Protein AF-A0A832WST3-F1 (afdb_monomer_lite)

Secondary structure (DSSP, 8-state):
-GGGSS--EEEEEEEE-TTS-EEEEEEEE-SS-EEEEEPPPP----TTSPPPP---SSGGGGT----

pLDDT: mean 93.96, std 6.91, range [65.56, 98.81]

Radius of gyration: 15.12 Å; chains: 1; bounding box: 30×24×46 Å

Structure (mmCIF, N/CA/C/O backbone):
data_AF-A0A832WST3-F1
#
_entry.id   AF-A0A832WST3-F1
#
loop_
_atom_site.group_PDB
_atom_site.id
_atom_site.type_symbol
_atom_site.label_atom_id
_ato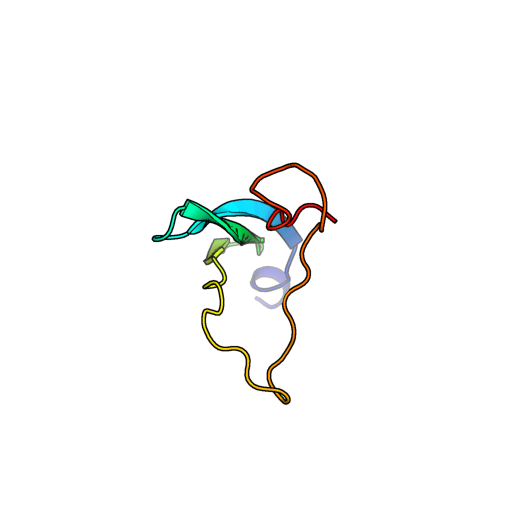m_site.label_alt_id
_atom_site.label_comp_id
_atom_site.label_asym_id
_atom_site.label_entity_id
_atom_site.label_seq_id
_atom_site.pdbx_PDB_ins_code
_atom_site.Cartn_x
_atom_site.Cartn_y
_atom_site.Cartn_z
_atom_site.occupancy
_atom_site.B_iso_or_equiv
_atom_site.auth_seq_id
_atom_site.auth_comp_id
_atom_site.auth_asym_id
_atom_site.auth_atom_id
_atom_site.pdbx_PDB_model_num
ATOM 1 N N . MET A 1 1 ? -12.482 -2.182 26.637 1.00 65.56 1 MET A N 1
ATOM 2 C CA . MET A 1 1 ? -11.113 -2.736 26.597 1.00 65.56 1 MET A CA 1
ATOM 3 C C . MET A 1 1 ? -10.840 -3.584 25.357 1.00 65.56 1 MET A C 1
ATOM 5 O O . MET A 1 1 ? -10.130 -3.088 24.498 1.00 65.56 1 MET A O 1
ATOM 9 N N . LYS A 1 2 ? -11.387 -4.800 25.158 1.00 66.50 2 LYS A N 1
ATOM 10 C CA . LYS A 1 2 ? -11.071 -5.581 23.929 1.00 66.50 2 LYS A CA 1
ATOM 11 C C . LYS A 1 2 ? -11.595 -4.958 22.622 1.00 66.50 2 LYS A C 1
ATOM 13 O O . LYS A 1 2 ? -10.925 -5.025 21.600 1.00 66.50 2 LYS A O 1
ATOM 18 N N . SER A 1 3 ? -12.752 -4.294 22.656 1.00 80.75 3 SER A N 1
ATOM 19 C CA . SER A 1 3 ? -13.355 -3.637 21.483 1.00 80.75 3 SER A CA 1
ATOM 20 C C . SER A 1 3 ? -12.554 -2.460 20.927 1.00 80.75 3 SER A C 1
ATOM 22 O O . SER A 1 3 ? -12.828 -2.005 19.817 1.00 80.75 3 SER A O 1
ATOM 24 N N . ASP A 1 4 ? -11.627 -1.917 21.717 1.00 90.62 4 ASP A N 1
ATOM 25 C CA . ASP A 1 4 ? -10.968 -0.648 21.410 1.00 90.62 4 ASP A CA 1
ATOM 26 C C . ASP A 1 4 ? -9.813 -0.844 20.412 1.00 90.62 4 ASP A C 1
ATOM 28 O O . ASP A 1 4 ? -9.509 0.058 19.632 1.00 90.62 4 ASP A O 1
ATOM 32 N N . PHE A 1 5 ? -9.260 -2.062 20.357 1.00 92.44 5 PHE A N 1
ATOM 33 C CA . PHE A 1 5 ? -8.193 -2.474 19.436 1.00 92.44 5 PHE A CA 1
ATOM 34 C C . PHE A 1 5 ? -8.687 -3.280 18.228 1.00 92.44 5 PHE A C 1
ATOM 36 O O . PHE A 1 5 ? -7.902 -3.594 17.340 1.00 92.44 5 PHE A O 1
ATOM 43 N N . MET A 1 6 ? -9.980 -3.609 18.164 1.00 96.81 6 MET A N 1
ATOM 44 C CA . MET A 1 6 ? -10.546 -4.311 17.012 1.00 96.81 6 MET A CA 1
ATOM 45 C C . MET A 1 6 ? -10.434 -3.434 15.759 1.00 96.81 6 MET A C 1
ATOM 47 O O . MET A 1 6 ? -10.869 -2.278 15.778 1.00 96.81 6 MET A O 1
ATOM 51 N N . ILE A 1 7 ? -9.874 -3.982 14.675 1.00 97.25 7 ILE A N 1
ATOM 52 C CA . ILE A 1 7 ? -9.814 -3.302 13.376 1.00 97.25 7 ILE A CA 1
ATOM 53 C C . ILE A 1 7 ? -11.243 -3.125 12.866 1.00 97.25 7 ILE A C 1
ATOM 55 O O . ILE A 1 7 ? -12.004 -4.083 12.764 1.00 97.25 7 ILE A O 1
ATOM 59 N N . ARG A 1 8 ? -11.613 -1.881 12.564 1.00 96.81 8 ARG A N 1
ATOM 60 C CA . ARG A 1 8 ? -12.954 -1.513 12.088 1.00 96.81 8 ARG A CA 1
ATOM 61 C C . ARG A 1 8 ? -12.982 -1.151 10.617 1.00 96.81 8 ARG A C 1
ATOM 63 O O . ARG A 1 8 ? -14.010 -1.304 9.968 1.00 96.81 8 ARG A O 1
ATOM 70 N N . LYS A 1 9 ? -11.875 -0.618 10.107 1.00 98.12 9 LYS A N 1
ATOM 71 C CA . LYS A 1 9 ? -11.751 -0.200 8.717 1.00 98.12 9 LYS A CA 1
ATOM 72 C C . LYS A 1 9 ? -10.299 -0.288 8.287 1.00 98.12 9 LYS A C 1
ATOM 74 O O . LYS A 1 9 ? -9.398 0.071 9.043 1.00 98.12 9 LYS A O 1
ATOM 79 N N . VAL A 1 10 ? -10.119 -0.714 7.047 1.00 98.50 10 VAL A N 1
ATOM 80 C CA . VAL A 1 10 ? -8.863 -0.645 6.310 1.00 98.50 10 VAL A CA 1
ATOM 81 C C . VAL A 1 10 ? -9.167 0.094 5.018 1.00 98.50 10 VAL A C 1
ATOM 83 O O . VAL A 1 10 ? -10.195 -0.155 4.387 1.00 98.50 10 VAL A O 1
ATOM 86 N N . HIS A 1 11 ? -8.330 1.055 4.657 1.00 98.44 11 HIS A N 1
ATOM 87 C CA . HIS A 1 11 ? -8.486 1.791 3.412 1.00 98.44 11 HIS A CA 1
ATOM 88 C C . HIS A 1 11 ? -7.118 2.028 2.785 1.00 98.44 11 HIS A C 1
ATOM 90 O O . HIS A 1 11 ? -6.267 2.680 3.390 1.00 98.44 11 HIS A O 1
ATOM 96 N N . ALA A 1 12 ? -6.942 1.499 1.578 1.00 98.50 12 ALA A N 1
ATOM 97 C CA . ALA A 1 12 ? -5.734 1.635 0.782 1.00 98.50 12 ALA A CA 1
ATOM 98 C C . ALA A 1 12 ? -5.905 2.712 -0.298 1.00 98.50 12 ALA A C 1
ATOM 100 O O . ALA A 1 12 ? -7.022 2.972 -0.754 1.00 98.50 12 ALA A O 1
ATOM 101 N N . ARG A 1 13 ? -4.793 3.329 -0.696 1.00 98.50 13 ARG A N 1
ATOM 102 C CA . ARG A 1 13 ? -4.708 4.286 -1.805 1.00 98.50 13 ARG A CA 1
ATOM 103 C C . ARG A 1 13 ? -3.347 4.205 -2.491 1.00 98.50 13 ARG A C 1
ATOM 105 O O . ARG A 1 13 ? -2.356 3.837 -1.864 1.00 98.50 13 ARG A O 1
ATOM 112 N N . GLU A 1 14 ? -3.312 4.605 -3.755 1.00 98.38 14 GLU A N 1
ATOM 113 C CA . GLU A 1 14 ? -2.078 4.815 -4.514 1.00 98.38 14 GLU A CA 1
ATOM 114 C C . GLU A 1 14 ? -1.495 6.199 -4.176 1.00 98.38 14 GLU A C 1
ATOM 116 O O . GLU A 1 14 ? -2.201 7.209 -4.234 1.00 98.38 14 GLU A O 1
ATOM 121 N N . ILE A 1 15 ? -0.213 6.240 -3.809 1.00 98.44 15 ILE A N 1
ATOM 122 C CA . ILE A 1 15 ? 0.591 7.462 -3.631 1.00 98.44 15 ILE A CA 1
ATOM 123 C C . ILE A 1 15 ? 1.896 7.345 -4.429 1.00 98.44 15 ILE A C 1
ATOM 125 O O . ILE A 1 15 ? 2.161 6.303 -5.021 1.00 98.44 15 ILE A O 1
ATOM 129 N N . LEU A 1 16 ? 2.730 8.388 -4.434 1.00 97.81 16 LEU A N 1
ATOM 130 C CA . LEU A 1 16 ? 4.060 8.348 -5.050 1.00 97.81 16 LEU A CA 1
ATOM 131 C C . LEU A 1 16 ? 5.162 8.208 -3.994 1.00 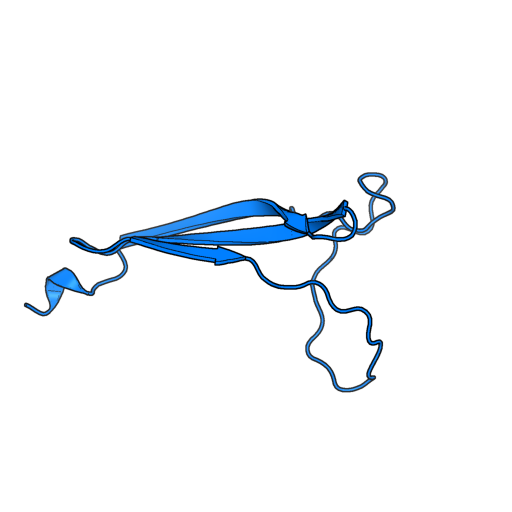97.81 16 LEU A C 1
ATOM 133 O O . LEU A 1 16 ? 5.110 8.853 -2.948 1.00 97.81 16 LEU A O 1
ATOM 137 N N . ASP A 1 17 ? 6.162 7.378 -4.290 1.00 96.88 17 ASP A N 1
ATOM 138 C CA . ASP A 1 17 ? 7.380 7.245 -3.491 1.00 96.88 17 ASP A CA 1
ATOM 139 C C . ASP A 1 17 ? 8.390 8.383 -3.758 1.00 96.88 17 ASP A C 1
ATOM 141 O O . ASP A 1 17 ? 8.173 9.271 -4.586 1.00 96.88 17 ASP A O 1
ATOM 145 N N . SER A 1 18 ? 9.542 8.345 -3.080 1.00 96.62 18 SER A N 1
ATOM 146 C CA . SER A 1 18 ? 10.614 9.343 -3.231 1.00 96.62 18 SER A CA 1
ATOM 147 C C . SER A 1 18 ? 11.263 9.382 -4.621 1.00 96.62 18 SER A C 1
ATOM 149 O O . SER A 1 18 ? 11.968 10.338 -4.939 1.00 96.62 18 SER A O 1
ATOM 151 N N . ARG A 1 19 ? 11.035 8.361 -5.454 1.00 96.00 19 ARG A N 1
ATOM 152 C CA . ARG A 1 19 ? 11.502 8.255 -6.844 1.00 96.00 19 ARG A CA 1
ATOM 153 C C . ARG A 1 19 ? 10.382 8.545 -7.853 1.00 96.00 19 ARG A C 1
ATOM 155 O O . ARG A 1 19 ? 10.599 8.384 -9.052 1.00 96.00 19 ARG A O 1
ATOM 162 N N . GLY A 1 20 ? 9.195 8.942 -7.389 1.00 95.94 20 GLY A N 1
ATOM 163 C CA . GLY A 1 20 ? 8.028 9.223 -8.221 1.00 95.94 20 GLY A CA 1
ATOM 164 C C . GLY A 1 20 ? 7.314 7.987 -8.779 1.00 95.94 20 GLY A C 1
ATOM 165 O O . GLY A 1 20 ? 6.491 8.138 -9.680 1.00 95.94 20 GLY A O 1
ATOM 166 N N . ASN A 1 21 ? 7.601 6.774 -8.288 1.00 96.81 21 ASN A N 1
ATOM 167 C CA . ASN A 1 21 ? 6.849 5.580 -8.690 1.00 96.81 21 ASN A CA 1
ATOM 168 C C . ASN A 1 21 ? 5.624 5.390 -7.782 1.00 96.81 21 ASN A C 1
ATOM 170 O O . ASN A 1 21 ? 5.703 5.690 -6.587 1.00 96.81 21 ASN A O 1
ATOM 174 N N . PRO A 1 22 ? 4.512 4.848 -8.306 1.00 97.62 22 PRO A N 1
ATOM 175 C CA . PRO A 1 22 ? 3.370 4.493 -7.475 1.00 97.62 22 PRO A CA 1
ATOM 176 C C . PRO A 1 22 ? 3.725 3.478 -6.384 1.00 97.62 22 PRO A C 1
ATOM 178 O O . PRO A 1 22 ? 4.499 2.547 -6.618 1.00 97.62 22 PRO A O 1
ATOM 181 N N . THR A 1 23 ? 3.138 3.633 -5.201 1.00 98.06 23 THR A N 1
ATOM 182 C CA . THR A 1 23 ? 3.163 2.650 -4.111 1.00 98.06 23 THR A CA 1
ATOM 183 C C . THR A 1 23 ? 1.866 2.710 -3.300 1.00 98.06 23 THR A C 1
ATOM 185 O O . THR A 1 23 ? 1.074 3.645 -3.441 1.00 98.06 23 THR A O 1
ATOM 188 N N . VAL A 1 24 ? 1.628 1.703 -2.462 1.00 98.31 24 VAL A N 1
ATOM 189 C CA . VAL A 1 24 ? 0.422 1.597 -1.636 1.00 98.31 24 VAL A CA 1
ATOM 190 C C . VAL A 1 24 ? 0.647 2.267 -0.279 1.00 98.31 24 VAL A C 1
ATOM 192 O O . VAL A 1 24 ? 1.610 1.970 0.429 1.00 98.31 24 VAL A O 1
ATOM 195 N N . GLU A 1 25 ? -0.290 3.128 0.114 1.00 98.62 25 GLU A N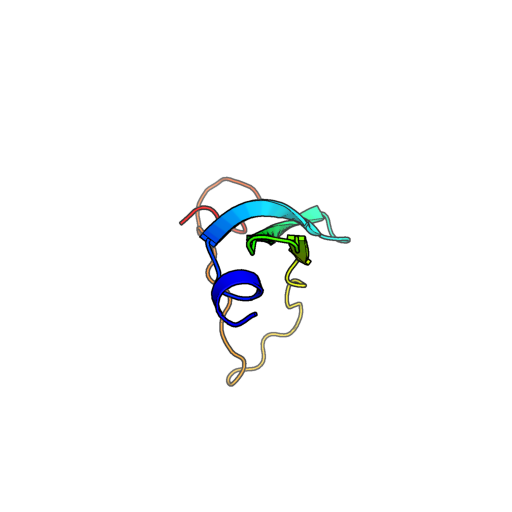 1
ATOM 196 C CA . GLU A 1 25 ? -0.453 3.611 1.486 1.00 98.62 25 GLU A CA 1
ATOM 197 C C . GLU A 1 25 ? -1.762 3.082 2.071 1.00 98.62 25 GLU A C 1
ATOM 199 O O . GLU A 1 25 ? -2.805 3.106 1.415 1.00 98.62 25 GLU A O 1
ATOM 204 N N . VAL A 1 26 ? -1.726 2.636 3.326 1.00 98.81 26 VAL A N 1
ATOM 205 C CA . VAL A 1 26 ? -2.895 2.105 4.030 1.00 98.81 26 VAL A CA 1
ATOM 206 C C . VAL A 1 26 ? -3.150 2.889 5.308 1.00 98.81 26 VAL A C 1
ATOM 208 O O . VAL A 1 26 ? -2.255 3.066 6.132 1.00 98.81 26 VAL A O 1
ATOM 211 N N . ASP A 1 27 ? -4.402 3.311 5.492 1.00 98.62 27 ASP A N 1
ATOM 212 C CA . ASP A 1 27 ? -4.944 3.694 6.793 1.00 98.62 27 ASP A CA 1
ATOM 213 C C . ASP A 1 27 ? -5.650 2.494 7.445 1.00 98.62 27 ASP A C 1
ATOM 215 O O . ASP A 1 27 ? -6.549 1.894 6.847 1.00 98.62 27 ASP A O 1
ATOM 219 N N . VAL A 1 28 ? -5.311 2.202 8.701 1.00 98.50 28 VAL A N 1
ATOM 220 C CA . VAL A 1 28 ? -6.000 1.217 9.548 1.00 98.50 28 VAL A CA 1
ATOM 221 C C . VAL A 1 28 ? -6.633 1.932 10.736 1.00 98.50 28 VAL A C 1
ATOM 223 O O . VAL A 1 28 ? -5.987 2.737 11.408 1.00 98.50 28 VAL A O 1
ATOM 226 N N . PHE A 1 29 ? -7.903 1.635 11.001 1.00 98.12 29 PHE A N 1
ATOM 227 C CA . PHE A 1 29 ? -8.687 2.274 12.054 1.00 98.12 29 PHE A CA 1
ATOM 228 C C . PHE A 1 29 ? -9.145 1.249 13.090 1.00 98.12 29 PHE A C 1
ATOM 230 O O . PHE A 1 29 ? -9.711 0.210 12.737 1.00 98.12 29 PHE A O 1
ATOM 237 N N . SER A 1 30 ? -8.985 1.587 14.368 1.00 96.81 30 SER A N 1
ATOM 238 C CA . SER A 1 30 ? -9.698 0.957 15.479 1.00 96.81 30 SER A CA 1
ATOM 239 C C . SER A 1 30 ? -10.793 1.897 15.998 1.00 96.81 30 SER A C 1
ATOM 241 O O . SER A 1 30 ? -11.124 2.900 15.365 1.00 96.81 30 SER A O 1
ATOM 243 N N . LYS A 1 31 ? -11.402 1.585 17.146 1.00 96.69 31 LYS A N 1
ATOM 244 C CA . LYS A 1 31 ? -12.358 2.500 17.787 1.00 96.69 31 LYS A CA 1
ATOM 245 C C . LYS A 1 31 ? -11.705 3.814 18.237 1.00 96.69 31 LYS A C 1
ATOM 247 O O . LYS A 1 31 ? -12.376 4.839 18.245 1.00 96.69 31 LYS A O 1
ATOM 252 N N . THR A 1 32 ? -10.440 3.766 18.649 1.00 95.94 32 THR A N 1
ATOM 253 C CA . THR A 1 32 ? -9.734 4.891 19.287 1.00 95.94 32 THR A CA 1
ATOM 254 C C . THR A 1 32 ? -8.424 5.265 18.600 1.00 95.94 32 THR A C 1
ATOM 256 O O . THR A 1 32 ? -7.890 6.331 18.882 1.00 95.94 32 THR A O 1
ATOM 259 N N . HIS A 1 33 ? -7.912 4.428 17.693 1.00 96.38 33 HIS A N 1
ATOM 260 C CA . HIS A 1 33 ? -6.636 4.646 17.018 1.00 96.38 33 HIS A CA 1
ATOM 261 C C . HIS A 1 33 ? -6.810 4.714 15.503 1.00 96.38 33 HIS A C 1
ATOM 263 O O . HIS A 1 33 ? -7.679 4.062 14.918 1.00 96.38 33 HIS A O 1
ATOM 269 N N . LYS A 1 34 ? -5.914 5.465 14.867 1.00 97.38 34 LYS A N 1
ATOM 270 C CA . LYS A 1 34 ? -5.685 5.455 13.427 1.00 97.38 34 LYS A CA 1
ATOM 271 C C . LYS A 1 34 ? -4.183 5.365 13.195 1.00 97.38 34 LYS A C 1
ATOM 273 O O . LYS A 1 34 ? -3.437 6.156 13.764 1.00 97.38 34 LYS A O 1
ATOM 278 N N . ALA A 1 35 ? -3.764 4.443 12.342 1.00 98.19 35 ALA A N 1
ATOM 279 C CA . ALA A 1 35 ? -2.385 4.329 11.889 1.00 98.19 35 ALA A CA 1
ATOM 280 C C . ALA A 1 35 ? -2.334 4.404 10.363 1.00 98.19 35 ALA A C 1
ATOM 282 O O . ALA A 1 35 ? -3.262 3.954 9.689 1.00 98.19 35 ALA A O 1
ATOM 283 N N . ARG A 1 36 ? -1.250 4.979 9.842 1.00 98.62 36 ARG A N 1
ATOM 284 C CA . ARG A 1 36 ? -0.979 5.120 8.412 1.00 98.62 36 ARG A CA 1
ATOM 285 C C . ARG A 1 36 ? 0.423 4.623 8.120 1.00 98.62 36 ARG A C 1
ATOM 287 O O . ARG A 1 36 ? 1.349 4.993 8.837 1.00 98.62 36 ARG A O 1
ATOM 294 N N . ALA A 1 37 ? 0.573 3.837 7.065 1.00 98.62 37 ALA A N 1
ATOM 295 C CA . ALA A 1 37 ? 1.877 3.413 6.581 1.00 98.62 37 ALA A CA 1
ATOM 296 C C . ALA A 1 37 ? 1.884 3.343 5.055 1.00 98.62 37 ALA A C 1
ATOM 298 O O . ALA A 1 37 ? 0.895 2.928 4.450 1.00 98.62 37 ALA A O 1
ATOM 299 N N . ALA A 1 38 ? 3.011 3.725 4.462 1.00 98.19 38 ALA A N 1
ATOM 300 C CA . ALA A 1 38 ? 3.305 3.540 3.050 1.00 98.19 38 ALA A CA 1
ATOM 301 C C . ALA A 1 38 ? 4.365 2.449 2.886 1.00 98.19 38 ALA A C 1
ATOM 303 O O . ALA A 1 38 ? 5.309 2.378 3.677 1.00 98.19 38 ALA A O 1
ATOM 304 N N . VAL A 1 39 ? 4.209 1.604 1.869 1.00 96.94 39 VAL A N 1
ATOM 305 C CA . VAL A 1 39 ? 5.179 0.548 1.555 1.00 96.94 39 VAL A CA 1
ATOM 306 C C . VAL A 1 39 ? 6.309 1.148 0.702 1.00 96.94 39 VAL A C 1
ATOM 308 O O . VAL A 1 39 ? 6.019 1.839 -0.279 1.00 96.94 39 VAL A O 1
ATOM 311 N N . PRO A 1 40 ? 7.594 0.947 1.043 1.00 94.25 40 PRO A N 1
ATOM 312 C CA . PRO A 1 40 ? 8.690 1.367 0.172 1.00 94.25 40 PRO A CA 1
ATOM 313 C C . PRO A 1 40 ? 8.696 0.530 -1.113 1.00 94.25 40 PRO A C 1
ATOM 315 O O . PRO A 1 40 ? 8.334 -0.639 -1.075 1.00 94.25 40 PRO A O 1
ATOM 318 N N . SER A 1 41 ? 9.135 1.106 -2.235 1.00 87.88 41 SER A N 1
ATOM 319 C CA . SER A 1 41 ? 9.286 0.350 -3.483 1.00 87.88 41 SER A CA 1
ATOM 320 C C . SER A 1 41 ? 10.674 -0.280 -3.592 1.00 87.88 41 SER A C 1
ATOM 322 O O . SER A 1 41 ? 11.700 0.400 -3.455 1.00 87.88 41 SER A O 1
ATOM 324 N N . GLY A 1 42 ? 10.716 -1.576 -3.888 1.00 85.62 42 GLY A N 1
ATOM 325 C CA . GLY A 1 42 ? 11.950 -2.294 -4.179 1.00 85.62 42 GLY A CA 1
ATOM 326 C C . GLY A 1 42 ? 12.714 -1.682 -5.359 1.00 85.62 42 GLY A C 1
ATOM 327 O O . GLY A 1 42 ? 12.150 -1.284 -6.380 1.00 85.62 42 GLY A O 1
ATOM 328 N N . ALA A 1 43 ? 14.033 -1.556 -5.218 1.00 82.19 43 ALA A N 1
ATOM 329 C CA . ALA A 1 43 ? 14.954 -1.369 -6.346 1.00 82.19 43 ALA A CA 1
ATOM 330 C C . ALA A 1 43 ? 15.720 -2.662 -6.671 1.00 82.19 43 ALA A C 1
ATOM 332 O O . ALA A 1 43 ? 16.214 -2.822 -7.785 1.00 82.19 43 ALA A O 1
ATOM 333 N N . SER A 1 44 ? 15.831 -3.547 -5.676 1.00 76.69 44 SER A N 1
ATOM 334 C CA . SER A 1 44 ? 16.443 -4.866 -5.790 1.00 76.69 44 SER A CA 1
ATOM 335 C C . SER A 1 44 ? 15.581 -5.785 -6.656 1.00 76.69 44 SER A C 1
ATOM 337 O O . SER A 1 44 ? 14.377 -5.583 -6.800 1.00 76.69 44 SER A O 1
ATOM 3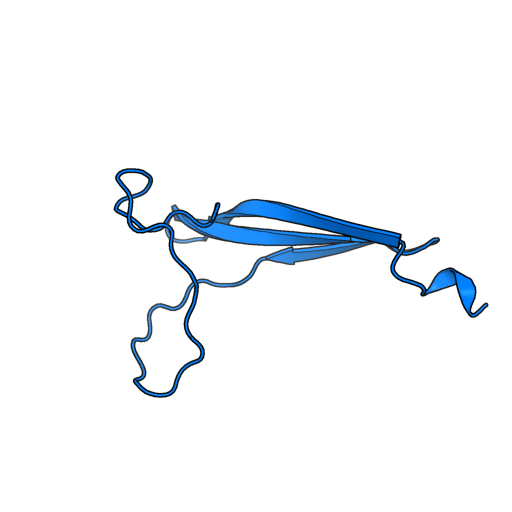39 N N . THR A 1 45 ? 16.224 -6.780 -7.259 1.00 78.75 45 THR A N 1
ATOM 340 C CA . THR A 1 45 ? 15.590 -7.813 -8.094 1.00 78.75 45 THR A CA 1
ATOM 341 C C . THR A 1 45 ? 15.963 -9.208 -7.594 1.00 78.75 45 THR A C 1
ATOM 343 O O . THR A 1 45 ? 16.137 -10.142 -8.376 1.00 78.75 45 THR A O 1
ATOM 346 N N . GLY A 1 46 ? 16.137 -9.352 -6.275 1.00 88.62 46 GLY A N 1
ATOM 347 C CA . GLY A 1 46 ? 16.498 -10.622 -5.662 1.00 88.62 46 GLY A CA 1
ATOM 348 C C . GLY A 1 46 ? 15.485 -11.711 -6.016 1.00 88.62 46 GLY A C 1
ATOM 349 O O . GLY A 1 46 ? 14.288 -11.565 -5.790 1.00 88.62 46 GLY A O 1
ATOM 350 N N . VAL A 1 47 ? 15.969 -12.837 -6.542 1.00 92.44 47 VAL A N 1
ATOM 351 C CA . VAL A 1 47 ? 15.122 -13.937 -7.047 1.00 92.44 47 VAL A CA 1
ATOM 352 C C . VAL A 1 47 ? 14.281 -14.634 -5.967 1.00 92.44 47 VAL A C 1
ATOM 354 O O . VAL A 1 47 ? 13.392 -15.417 -6.287 1.00 92.44 47 VAL A O 1
ATOM 357 N N . HIS A 1 48 ? 14.564 -14.361 -4.691 1.00 93.62 48 HIS A N 1
ATOM 358 C CA . HIS A 1 48 ? 13.868 -14.918 -3.528 1.00 93.62 48 HIS A CA 1
ATOM 359 C C . HIS A 1 48 ? 13.129 -13.855 -2.698 1.00 93.62 48 HIS A C 1
ATOM 361 O O . HIS A 1 48 ? 12.668 -14.152 -1.597 1.00 93.62 48 HIS A O 1
ATOM 367 N N . GLU A 1 49 ? 13.035 -12.617 -3.188 1.00 93.00 49 GLU A N 1
ATOM 368 C CA . GLU A 1 49 ? 12.288 -11.560 -2.506 1.00 93.00 49 GLU A CA 1
ATOM 369 C C . GLU A 1 49 ? 10.774 -11.765 -2.662 1.00 93.00 49 GLU A C 1
ATOM 371 O O . GLU A 1 49 ? 10.293 -12.337 -3.643 1.00 93.00 49 GLU A O 1
ATOM 376 N N . ALA A 1 50 ? 10.004 -11.279 -1.685 1.00 93.31 50 ALA A N 1
ATOM 377 C CA . ALA A 1 50 ? 8.559 -11.193 -1.840 1.00 93.31 50 ALA A CA 1
ATOM 378 C C . ALA A 1 50 ? 8.230 -10.197 -2.962 1.00 93.31 50 ALA A C 1
ATOM 380 O O . ALA A 1 50 ? 8.739 -9.077 -2.973 1.00 93.31 50 ALA A O 1
ATOM 381 N N . LEU A 1 51 ? 7.381 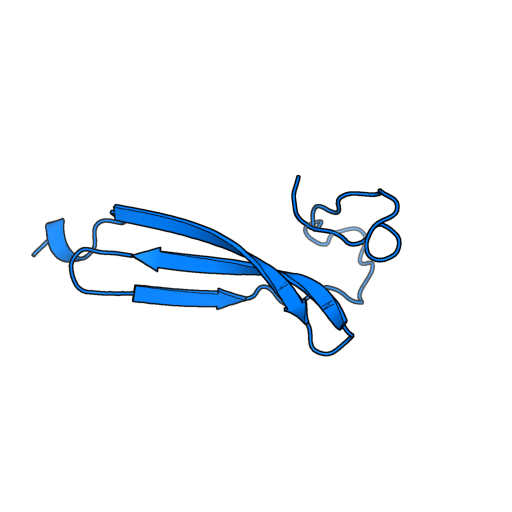-10.611 -3.903 1.00 91.31 51 LEU A N 1
ATOM 382 C CA . LEU A 1 51 ? 7.082 -9.821 -5.093 1.00 91.31 51 LEU A CA 1
ATOM 383 C C . LEU A 1 51 ? 5.991 -8.782 -4.827 1.00 91.31 51 LEU A C 1
ATOM 385 O O . LEU A 1 51 ? 4.924 -9.095 -4.300 1.00 91.31 51 LEU A O 1
ATOM 389 N N . GLU A 1 52 ? 6.241 -7.552 -5.266 1.00 92.88 52 GLU A N 1
ATOM 390 C CA . GLU A 1 52 ? 5.223 -6.506 -5.332 1.00 92.88 52 GLU A CA 1
ATOM 391 C C . GLU A 1 52 ? 4.297 -6.734 -6.535 1.00 92.88 52 GLU A C 1
ATOM 393 O O . GLU A 1 52 ? 4.757 -7.004 -7.649 1.00 92.88 52 GLU A O 1
ATOM 398 N N . LEU A 1 53 ? 2.987 -6.564 -6.340 1.00 94.94 53 LEU A N 1
ATOM 399 C CA . LEU A 1 53 ? 2.029 -6.568 -7.444 1.00 94.94 53 LEU A CA 1
ATOM 400 C C . LEU A 1 53 ? 2.053 -5.214 -8.162 1.00 94.94 53 LEU A C 1
ATOM 402 O O . LEU A 1 53 ? 1.898 -4.165 -7.538 1.00 94.94 53 LEU A O 1
ATOM 406 N N . ARG A 1 54 ? 2.226 -5.248 -9.485 1.00 95.94 54 ARG A N 1
ATOM 407 C CA . ARG A 1 54 ? 2.209 -4.074 -10.367 1.00 95.94 54 ARG A CA 1
ATOM 408 C C . ARG A 1 54 ? 1.151 -4.242 -11.454 1.00 95.94 54 ARG A C 1
ATOM 410 O O . ARG A 1 54 ? 0.897 -5.352 -11.922 1.00 95.94 54 ARG A O 1
ATOM 417 N N . ASP A 1 55 ? 0.560 -3.133 -11.889 1.00 97.06 55 ASP A N 1
ATOM 418 C CA . ASP A 1 55 ? -0.553 -3.140 -12.840 1.00 97.06 55 ASP A CA 1
ATOM 419 C C . ASP A 1 55 ? -0.148 -3.645 -14.234 1.00 97.06 55 ASP A C 1
ATOM 421 O O . ASP A 1 55 ? -0.951 -4.304 -14.901 1.00 97.06 55 ASP A O 1
ATOM 425 N N . GLY A 1 56 ? 1.077 -3.346 -14.689 1.00 94.25 56 GLY A N 1
ATOM 426 C CA . GLY A 1 56 ? 1.594 -3.755 -16.003 1.00 94.25 56 GLY A CA 1
ATOM 427 C C . GLY A 1 56 ? 0.947 -3.050 -17.207 1.00 94.25 56 GLY A C 1
ATOM 428 O O . GLY A 1 56 ? 1.081 -3.522 -18.331 1.00 94.25 56 GLY A O 1
ATOM 429 N N . GLY A 1 57 ? 0.216 -1.950 -16.986 1.00 92.81 57 GLY A N 1
ATOM 430 C CA . GLY A 1 57 ? -0.453 -1.158 -18.030 1.00 92.81 57 GLY A CA 1
ATOM 431 C C . GLY A 1 57 ? 0.330 0.079 -18.499 1.00 92.81 57 GLY A C 1
ATOM 432 O O . GLY A 1 57 ? 1.521 0.220 -18.257 1.00 92.81 57 GLY A O 1
ATOM 433 N N . ILE A 1 58 ? -0.353 1.025 -19.152 1.00 95.31 58 ILE A N 1
ATOM 434 C CA . ILE A 1 58 ? 0.280 2.247 -19.696 1.00 95.31 58 ILE A CA 1
ATOM 435 C C . ILE A 1 58 ? 0.630 3.255 -18.587 1.00 95.31 58 ILE A C 1
ATOM 437 O O . ILE A 1 58 ? 1.630 3.973 -18.665 1.00 95.31 58 ILE A O 1
ATOM 441 N N . ARG A 1 59 ? -0.186 3.321 -17.527 1.00 96.75 59 ARG A N 1
ATOM 442 C CA . ARG A 1 59 ? 0.001 4.286 -16.435 1.00 96.75 59 ARG A CA 1
ATOM 443 C C . ARG A 1 59 ? 1.319 4.041 -15.704 1.00 96.75 59 ARG A C 1
ATOM 445 O O . ARG A 1 59 ? 1.648 2.905 -15.371 1.00 96.75 59 ARG A O 1
ATOM 452 N N . PHE A 1 60 ? 2.049 5.129 -15.454 1.00 96.06 60 PHE A N 1
ATOM 453 C CA . PHE A 1 60 ? 3.335 5.119 -14.748 1.00 96.06 60 PHE A CA 1
ATOM 454 C C . PHE A 1 60 ? 4.347 4.099 -15.308 1.00 96.06 60 PHE A C 1
ATOM 456 O O . PHE A 1 60 ? 5.111 3.502 -14.552 1.00 96.06 60 PHE A O 1
ATOM 463 N N . GLY A 1 61 ? 4.328 3.849 -16.624 1.00 95.19 61 GLY A N 1
ATOM 464 C CA . GLY A 1 61 ? 5.226 2.880 -17.263 1.00 95.19 61 GLY A CA 1
ATOM 465 C C . GLY A 1 61 ? 5.037 1.444 -16.759 1.00 95.19 61 GLY A C 1
ATOM 466 O O . GLY A 1 61 ? 6.014 0.718 -16.606 1.00 95.19 61 GLY A O 1
ATOM 467 N N . GLY A 1 62 ? 3.802 1.059 -16.426 1.00 96.12 62 GLY A N 1
ATOM 468 C CA . GLY A 1 62 ? 3.461 -0.274 -15.919 1.00 96.12 62 GLY A CA 1
ATOM 469 C C . GLY A 1 62 ? 3.546 -0.428 -14.404 1.00 96.12 62 GLY A C 1
ATOM 470 O O . GLY A 1 62 ? 3.192 -1.485 -13.887 1.00 96.12 62 GLY A O 1
ATOM 471 N N . LYS A 1 63 ? 3.966 0.615 -13.679 1.00 96.19 63 LYS A N 1
ATOM 472 C CA . LYS A 1 63 ? 4.245 0.547 -12.236 1.00 96.19 63 LYS A CA 1
ATOM 473 C C . LYS A 1 63 ? 3.068 0.913 -11.326 1.00 96.19 63 LYS A C 1
ATOM 475 O O . LYS A 1 63 ? 3.280 1.008 -10.119 1.00 96.19 63 LYS A O 1
ATOM 480 N N . GLY A 1 64 ? 1.872 1.135 -11.875 1.00 97.50 64 GLY A N 1
ATOM 481 C CA . GLY A 1 64 ? 0.658 1.371 -11.079 1.00 97.50 64 GLY A CA 1
ATOM 482 C C . GLY A 1 64 ? 0.370 0.243 -10.081 1.00 97.50 64 GLY A C 1
ATOM 483 O O . GLY A 1 64 ? 0.896 -0.864 -10.239 1.00 97.50 64 GLY A O 1
ATOM 484 N N . VAL A 1 65 ? -0.428 0.541 -9.055 1.00 97.75 65 VAL A N 1
ATOM 485 C CA . VAL A 1 65 ? -0.763 -0.386 -7.953 1.00 97.75 65 VAL A CA 1
ATOM 486 C C . VAL A 1 65 ? -2.267 -0.407 -7.633 1.00 97.75 65 VAL A C 1
ATOM 488 O O . VAL A 1 65 ? -2.665 -0.398 -6.469 1.00 97.75 65 VAL A O 1
ATOM 491 N N . LEU A 1 66 ? -3.122 -0.372 -8.660 1.00 96.62 66 LEU A N 1
ATOM 492 C CA . LEU A 1 66 ? -4.583 -0.319 -8.502 1.00 96.62 66 LEU A CA 1
ATOM 493 C C . LEU A 1 66 ? -5.311 -1.648 -8.740 1.00 96.62 66 LEU A C 1
ATOM 495 O O . LEU A 1 66 ? -6.537 -1.678 -8.606 1.00 96.62 66 LEU A O 1
ATOM 499 N N . LYS A 1 67 ? -4.600 -2.707 -9.129 1.00 85.94 67 LYS A N 1
ATOM 500 C CA . LYS A 1 67 ? -5.171 -4.054 -9.270 1.00 85.94 67 LYS A CA 1
ATOM 501 C C . LYS A 1 67 ? -5.544 -4.720 -7.948 1.00 85.94 67 LYS A C 1
ATOM 503 O O . LYS A 1 67 ? -4.838 -4.509 -6.939 1.00 85.94 67 LYS A O 1
#

Sequence (67 aa):
MKSDFMIRKVHAREILDSRGNPTVEVDVFSKT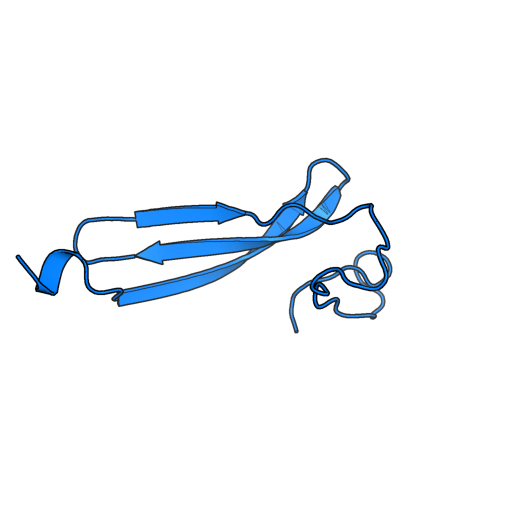HKARAAVPSGASTGVHEALELRDGGIRFGGKGVLK

Foldseek 3Di:
DVQQPDWDDKDKDWDADPVRFTWIKIWTDGNHDIDIDTDDDDPDPPPPDDDDDWQCDPPRNRRDDPD